Protein AF-A0A7X8FH11-F1 (afdb_monomer_lite)

pLDDT: mean 89.82, std 6.04, range [62.84, 95.81]

Sequence (70 aa):
MKFPTVLYRRDTYIERIKPFMHTPIVKVMIGHRRVGKSYILYQLIDEIRNNEHDANIIYINKEDIAYVDI

Radius of gyration: 13.04 Å; chains: 1; bounding box: 30×27×35 Å

Secondary structure (DSSP, 8-state):
----S-----HHHHHHHGGGTTSSPPP-----TTSSHHHHHHHHHHHHHHH-TT-------TTSGGGTT-

Foldseek 3Di:
DPQDPDQDDPVVVVVVCVVVPPPPDDDDDDDDPPPCPVSVVSVVVVVCCVVPVPDDDDDDDCVDPVNVVD

Structure (mmCIF, N/CA/C/O backbone):
data_AF-A0A7X8FH11-F1
#
_entry.id   AF-A0A7X8FH11-F1
#
loop_
_atom_site.group_PDB
_atom_site.id
_atom_site.type_symbol
_atom_site.label_atom_id
_atom_site.label_alt_id
_atom_site.label_comp_id
_atom_site.label_asym_id
_atom_site.label_entity_id
_atom_site.label_seq_id
_atom_site.pdbx_PDB_ins_code
_atom_site.Cartn_x
_atom_site.Cartn_y
_atom_site.Cartn_z
_atom_site.occupancy
_atom_site.B_iso_or_equiv
_atom_site.auth_seq_id
_atom_site.auth_comp_id
_atom_site.auth_asym_id
_atom_site.auth_atom_id
_atom_site.pdbx_PDB_model_num
ATOM 1 N N . MET A 1 1 ? -3.372 -10.555 -10.357 1.00 62.84 1 MET A N 1
ATOM 2 C CA . MET A 1 1 ? -2.404 -9.676 -9.659 1.00 62.84 1 MET A CA 1
ATOM 3 C C . MET A 1 1 ? -1.223 -10.524 -9.201 1.00 62.84 1 MET A C 1
ATOM 5 O O . MET A 1 1 ? -1.442 -11.451 -8.434 1.00 62.84 1 MET A O 1
ATOM 9 N N . LYS A 1 2 ? 0.002 -10.281 -9.689 1.00 68.75 2 LYS A N 1
ATOM 10 C CA . LYS A 1 2 ? 1.197 -10.984 -9.187 1.00 68.75 2 LYS A CA 1
ATOM 11 C C . LYS A 1 2 ? 1.645 -10.325 -7.881 1.00 68.75 2 LYS A C 1
ATOM 13 O O . LYS A 1 2 ? 2.406 -9.364 -7.906 1.00 68.75 2 LYS A O 1
ATOM 18 N N . PHE A 1 3 ? 1.107 -10.792 -6.759 1.00 80.38 3 PHE A N 1
ATOM 19 C CA . PHE A 1 3 ? 1.532 -10.344 -5.433 1.00 80.38 3 PHE A CA 1
ATOM 20 C C . PHE A 1 3 ? 2.817 -11.086 -5.033 1.00 80.38 3 PHE A C 1
ATOM 22 O O . PHE A 1 3 ? 2.925 -12.281 -5.316 1.00 80.38 3 PHE A O 1
ATOM 29 N N . PRO A 1 4 ? 3.815 -10.418 -4.4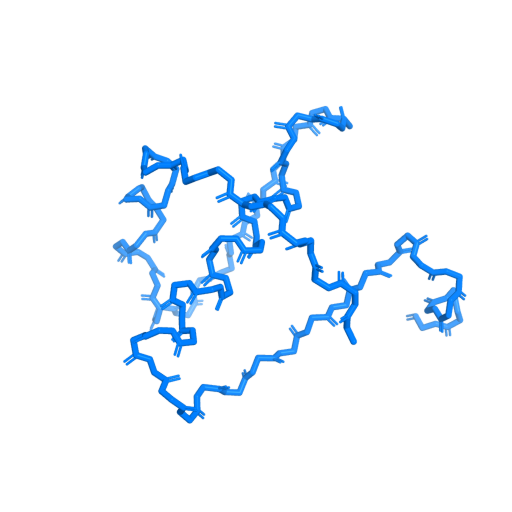32 1.00 85.19 4 PRO A N 1
ATOM 30 C CA . PRO A 1 4 ? 5.029 -11.096 -3.996 1.00 85.19 4 PRO A CA 1
ATOM 31 C C . PRO A 1 4 ? 4.728 -12.083 -2.860 1.00 85.19 4 PRO A C 1
ATOM 33 O O . PRO A 1 4 ? 4.013 -11.748 -1.921 1.00 85.19 4 PRO A O 1
ATOM 36 N N . THR A 1 5 ? 5.318 -13.279 -2.926 1.00 81.56 5 THR A N 1
ATOM 37 C CA . THR A 1 5 ? 5.152 -14.339 -1.913 1.00 81.56 5 THR A CA 1
ATOM 38 C C . THR A 1 5 ? 5.775 -13.976 -0.565 1.00 81.56 5 THR A C 1
ATOM 40 O O . THR A 1 5 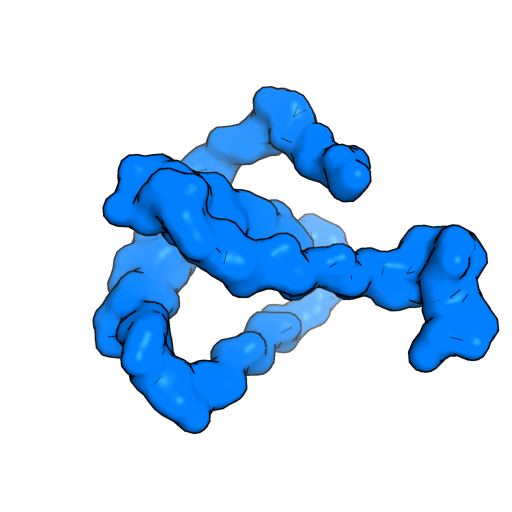? 5.322 -14.444 0.471 1.00 81.56 5 THR A O 1
ATOM 43 N N . VAL A 1 6 ? 6.825 -13.149 -0.574 1.00 84.06 6 VAL A N 1
ATOM 44 C CA . VAL A 1 6 ? 7.531 -12.713 0.636 1.00 84.06 6 VAL A CA 1
ATOM 45 C C . VAL A 1 6 ? 7.433 -11.199 0.765 1.00 84.06 6 VAL A C 1
ATOM 47 O O . VAL A 1 6 ? 7.893 -10.451 -0.104 1.00 84.06 6 VAL A O 1
ATOM 50 N N . LEU A 1 7 ? 6.859 -10.757 1.881 1.00 85.94 7 LEU A N 1
ATOM 51 C CA . LEU A 1 7 ? 6.689 -9.361 2.261 1.00 85.94 7 LEU A CA 1
ATOM 52 C C . LEU A 1 7 ? 7.270 -9.147 3.658 1.00 85.94 7 LEU A C 1
ATOM 54 O O . LEU A 1 7 ? 6.659 -9.489 4.663 1.00 85.94 7 LEU A O 1
ATOM 58 N N . TYR A 1 8 ? 8.466 -8.564 3.724 1.00 87.44 8 TYR A N 1
ATOM 59 C CA . TYR A 1 8 ? 9.061 -8.159 4.997 1.00 87.44 8 TYR A CA 1
ATOM 60 C C . TYR A 1 8 ? 8.428 -6.856 5.469 1.00 87.44 8 TYR A C 1
ATOM 62 O O . TYR A 1 8 ? 8.576 -5.825 4.801 1.00 87.44 8 TYR A O 1
ATOM 70 N N . ARG A 1 9 ? 7.733 -6.899 6.608 1.00 86.00 9 ARG A N 1
ATOM 71 C CA . ARG A 1 9 ? 7.039 -5.737 7.167 1.00 86.00 9 ARG A CA 1
ATOM 72 C C . ARG A 1 9 ? 8.017 -4.598 7.455 1.00 86.00 9 ARG A C 1
ATOM 74 O O . ARG A 1 9 ? 9.098 -4.804 8.003 1.00 86.00 9 ARG A O 1
ATOM 81 N N . ARG A 1 10 ? 7.646 -3.391 7.032 1.00 87.06 10 ARG A N 1
ATOM 82 C CA . ARG A 1 10 ? 8.387 -2.152 7.277 1.00 87.06 10 ARG A CA 1
ATOM 83 C C . ARG A 1 10 ? 7.517 -1.197 8.083 1.00 87.06 10 ARG A C 1
ATOM 85 O O . ARG A 1 10 ? 7.073 -0.167 7.569 1.00 87.06 10 ARG A O 1
ATOM 92 N N . ASP A 1 11 ? 7.305 -1.548 9.345 1.00 89.56 11 ASP A N 1
ATOM 93 C CA . ASP A 1 11 ? 6.330 -0.901 10.230 1.00 89.56 11 ASP A CA 1
ATOM 94 C C . ASP A 1 11 ? 6.502 0.618 10.280 1.00 89.56 11 ASP A C 1
ATOM 96 O O . ASP A 1 11 ? 5.531 1.352 10.167 1.00 89.56 11 ASP A O 1
ATOM 100 N N . THR A 1 12 ? 7.738 1.125 10.293 1.00 92.69 12 THR A N 1
ATOM 101 C CA . THR A 1 12 ? 8.003 2.573 10.299 1.00 92.69 12 THR A CA 1
ATOM 102 C C . THR A 1 12 ? 7.324 3.332 9.153 1.00 92.69 12 THR A C 1
ATOM 104 O O . THR A 1 12 ? 6.884 4.461 9.353 1.00 92.69 12 THR A O 1
ATOM 107 N N . TYR A 1 13 ? 7.243 2.759 7.949 1.00 91.94 13 TYR A N 1
ATOM 108 C CA . TYR A 1 13 ? 6.574 3.420 6.823 1.00 91.94 13 TYR A CA 1
ATOM 109 C C . TYR A 1 13 ? 5.057 3.272 6.913 1.00 91.94 13 TYR A C 1
ATOM 111 O O . TYR A 1 13 ? 4.342 4.231 6.639 1.00 91.94 13 TYR A O 1
ATOM 119 N N . ILE A 1 14 ? 4.576 2.095 7.313 1.00 91.88 14 ILE A N 1
ATOM 120 C CA . ILE A 1 14 ? 3.144 1.809 7.435 1.00 91.88 14 ILE A CA 1
ATOM 121 C C . ILE A 1 14 ? 2.518 2.673 8.529 1.00 91.88 14 ILE A C 1
ATOM 123 O O . ILE A 1 14 ? 1.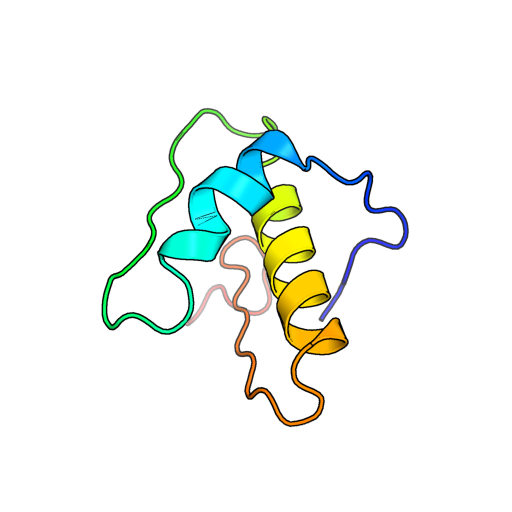544 3.369 8.263 1.00 91.88 14 ILE A O 1
ATOM 127 N N . GLU A 1 15 ? 3.133 2.736 9.707 1.00 93.94 15 GLU A N 1
ATOM 128 C CA . GLU A 1 15 ? 2.662 3.543 10.837 1.00 93.94 15 GLU A CA 1
ATOM 129 C C . GLU A 1 15 ? 2.688 5.049 10.540 1.00 93.94 15 GLU A C 1
ATOM 131 O O . GLU A 1 15 ? 1.858 5.797 11.044 1.00 93.94 15 GLU A O 1
ATOM 136 N N . ARG A 1 16 ? 3.583 5.517 9.660 1.00 93.31 16 ARG A N 1
ATOM 137 C CA . ARG A 1 16 ? 3.561 6.913 9.187 1.00 93.31 16 ARG A CA 1
ATOM 138 C C . ARG A 1 16 ? 2.411 7.203 8.225 1.00 93.31 16 ARG A C 1
ATOM 140 O O . ARG A 1 16 ? 1.976 8.346 8.143 1.00 93.31 16 ARG A O 1
ATOM 147 N N . ILE A 1 17 ? 1.952 6.206 7.468 1.00 93.62 17 ILE A N 1
ATOM 148 C CA . ILE A 1 17 ? 0.899 6.363 6.454 1.00 93.62 17 ILE A CA 1
ATOM 149 C C . ILE A 1 17 ? -0.490 6.111 7.057 1.00 93.62 17 ILE A C 1
ATOM 151 O O . ILE A 1 17 ? -1.441 6.790 6.673 1.00 93.62 17 ILE A O 1
ATOM 155 N N . LYS A 1 18 ? -0.600 5.193 8.027 1.00 91.81 18 LYS A N 1
ATOM 156 C CA . LYS A 1 18 ? -1.841 4.797 8.714 1.00 91.81 18 LYS A CA 1
ATOM 157 C C . LYS A 1 18 ? -2.738 5.963 9.153 1.00 91.81 18 LYS A C 1
ATOM 159 O O . LYS A 1 18 ? -3.915 5.915 8.810 1.00 91.81 18 LYS A O 1
ATOM 164 N N . PRO A 1 19 ? -2.233 7.032 9.804 1.00 94.38 19 PRO A N 1
ATOM 165 C CA . PRO A 1 19 ? -3.067 8.160 10.235 1.00 94.38 19 PRO A CA 1
ATOM 166 C C . PRO A 1 19 ? -3.791 8.874 9.090 1.00 94.38 19 PRO A C 1
ATOM 168 O O . PRO A 1 19 ? -4.772 9.576 9.305 1.00 94.38 19 PRO A O 1
ATOM 171 N N . PHE A 1 20 ? -3.292 8.711 7.866 1.00 93.88 20 PHE A N 1
ATOM 172 C CA . PHE A 1 20 ? -3.830 9.337 6.671 1.00 93.88 20 PHE A CA 1
ATOM 173 C C . PHE A 1 20 ? -4.660 8.374 5.814 1.00 93.88 20 PHE A C 1
ATOM 175 O O . PHE A 1 20 ? -5.167 8.771 4.760 1.00 93.88 20 PHE A O 1
ATOM 182 N N . MET A 1 21 ? -4.804 7.111 6.212 1.00 91.12 21 MET A N 1
ATOM 183 C CA . MET A 1 21 ? -5.701 6.163 5.548 1.00 91.12 21 MET A CA 1
ATOM 184 C C . MET A 1 21 ? -7.159 6.617 5.702 1.00 91.12 21 MET A C 1
ATOM 186 O O . MET A 1 21 ? -7.484 7.362 6.619 1.00 91.12 21 MET A O 1
ATOM 190 N N . HIS A 1 22 ? -8.028 6.243 4.759 1.00 89.06 22 HIS A N 1
ATOM 191 C CA . HIS A 1 22 ? -9.454 6.639 4.735 1.00 89.06 22 HIS A CA 1
ATOM 192 C C . HIS A 1 22 ? -9.736 8.149 4.676 1.00 89.06 22 HIS A C 1
ATOM 194 O O . HIS A 1 22 ? -10.875 8.582 4.816 1.00 89.06 22 HIS A O 1
ATOM 200 N N . THR A 1 23 ? -8.717 8.967 4.414 1.00 93.31 23 THR A N 1
ATOM 201 C CA . THR A 1 23 ? -8.884 10.397 4.136 1.00 93.31 23 THR A CA 1
ATOM 202 C C . THR A 1 23 ? -8.886 10.652 2.625 1.00 93.31 23 THR A C 1
ATOM 204 O O . THR A 1 23 ? -8.205 9.923 1.888 1.00 93.31 23 THR A O 1
ATOM 207 N N . PRO A 1 24 ? -9.570 11.707 2.137 1.00 93.88 24 PRO A N 1
ATOM 208 C CA . PRO A 1 24 ? -9.640 12.061 0.715 1.00 93.88 24 PRO A CA 1
ATOM 209 C C . PRO A 1 24 ? -8.336 12.689 0.183 1.00 93.88 24 PRO A C 1
ATOM 211 O O . PRO A 1 24 ? -8.359 13.543 -0.698 1.00 93.88 24 PRO A O 1
ATOM 214 N N . ILE A 1 25 ? -7.181 12.294 0.728 1.00 94.25 25 ILE A N 1
ATOM 215 C CA . ILE A 1 25 ? -5.867 12.761 0.285 1.00 94.25 25 ILE A CA 1
ATOM 216 C C . ILE A 1 25 ? -5.194 11.700 -0.582 1.00 94.25 25 ILE A C 1
ATOM 218 O O . ILE A 1 25 ? -5.252 10.500 -0.286 1.00 94.25 25 ILE A O 1
ATOM 222 N N . VAL A 1 26 ? -4.485 12.156 -1.612 1.00 94.81 26 VAL A N 1
ATOM 223 C CA . VAL A 1 26 ? -3.641 11.316 -2.468 1.00 94.81 26 VAL A CA 1
ATOM 224 C C . VAL A 1 26 ? -2.260 11.178 -1.831 1.00 94.81 26 VAL A C 1
ATOM 226 O O . VAL A 1 26 ? -1.638 12.171 -1.458 1.00 94.81 26 VAL A O 1
ATOM 229 N N . LYS A 1 27 ? -1.761 9.944 -1.711 1.00 93.69 27 LYS A N 1
ATOM 230 C CA . LYS A 1 27 ? -0.440 9.653 -1.141 1.00 93.69 27 LYS A CA 1
ATOM 231 C C . LYS A 1 27 ? 0.531 9.386 -2.284 1.00 93.69 27 LYS A C 1
ATOM 233 O O . LYS A 1 27 ? 0.357 8.424 -3.029 1.00 93.69 27 LYS A O 1
ATOM 238 N N . VAL A 1 28 ? 1.554 10.225 -2.418 1.00 94.88 28 VAL A N 1
ATOM 239 C CA . VAL A 1 28 ? 2.559 10.109 -3.483 1.00 94.88 28 VAL A CA 1
ATOM 240 C C . VAL A 1 28 ? 3.880 9.620 -2.892 1.00 94.88 28 VAL A C 1
ATOM 242 O O . VAL A 1 28 ? 4.464 10.270 -2.029 1.00 94.88 28 VAL A O 1
ATOM 245 N N . MET A 1 29 ? 4.366 8.470 -3.364 1.00 93.38 29 MET A N 1
ATOM 246 C CA . MET A 1 29 ? 5.644 7.890 -2.942 1.00 93.38 29 MET A CA 1
ATOM 247 C C . MET A 1 29 ? 6.732 8.131 -3.991 1.00 93.38 29 MET A C 1
ATOM 249 O O . MET A 1 29 ? 6.708 7.536 -5.068 1.00 93.38 29 MET A O 1
ATOM 253 N N . ILE A 1 30 ? 7.730 8.945 -3.653 1.00 94.62 30 ILE A N 1
ATOM 254 C CA . ILE A 1 30 ? 8.862 9.269 -4.535 1.00 94.62 30 ILE A CA 1
ATOM 255 C C . ILE A 1 30 ? 10.162 8.584 -4.092 1.00 94.62 30 ILE A C 1
ATOM 257 O O . ILE A 1 30 ? 10.265 8.055 -2.987 1.00 94.62 30 ILE A O 1
ATOM 261 N N . GLY A 1 31 ? 11.164 8.571 -4.975 1.00 94.00 31 GLY A N 1
ATOM 262 C CA . GLY A 1 31 ? 12.516 8.074 -4.688 1.00 94.00 31 GLY A CA 1
ATOM 263 C C . GLY A 1 31 ? 13.103 7.228 -5.817 1.00 94.00 31 GLY A C 1
ATOM 264 O O . GLY A 1 31 ? 12.426 6.923 -6.801 1.00 94.00 31 GLY A O 1
ATOM 265 N N . HIS A 1 32 ? 14.351 6.788 -5.661 1.00 95.81 32 HIS A N 1
ATOM 266 C CA . HIS A 1 32 ? 15.081 6.042 -6.693 1.00 95.81 32 HIS A CA 1
ATOM 267 C C . HIS A 1 32 ? 14.455 4.667 -7.027 1.00 95.81 32 HIS A C 1
ATOM 269 O O . HIS A 1 32 ? 13.707 4.087 -6.228 1.00 95.81 32 HIS A O 1
ATOM 275 N N . ARG A 1 33 ? 14.719 4.123 -8.227 1.00 91.69 33 ARG A N 1
ATOM 276 C CA . ARG A 1 33 ? 14.277 2.769 -8.625 1.00 91.69 33 ARG A CA 1
ATOM 277 C C . ARG A 1 33 ? 14.847 1.737 -7.633 1.00 91.69 33 ARG A C 1
ATOM 279 O O . ARG A 1 33 ? 15.916 1.934 -7.078 1.00 91.69 33 ARG A O 1
ATOM 286 N N . ARG A 1 34 ? 14.118 0.644 -7.378 1.00 90.81 34 ARG A N 1
ATOM 287 C CA . ARG A 1 34 ? 14.527 -0.468 -6.482 1.00 90.81 34 ARG A CA 1
ATOM 288 C C . ARG A 1 34 ? 14.662 -0.177 -4.972 1.00 90.81 34 ARG A C 1
ATOM 290 O O . ARG A 1 34 ? 14.961 -1.102 -4.234 1.00 90.81 34 ARG A O 1
ATOM 297 N N . VAL A 1 35 ? 14.310 1.007 -4.461 1.00 92.31 35 VAL A N 1
ATOM 298 C CA . VAL A 1 35 ? 14.315 1.274 -2.993 1.00 92.31 35 VAL A CA 1
ATOM 299 C C . VAL A 1 35 ? 13.159 0.610 -2.209 1.00 92.31 35 VAL A C 1
ATOM 301 O O . VAL A 1 35 ? 13.067 0.709 -0.985 1.00 92.31 35 VAL A O 1
ATOM 304 N N . GLY A 1 36 ? 12.254 -0.086 -2.907 1.00 91.38 36 GLY A N 1
ATOM 305 C CA . GLY A 1 36 ? 11.143 -0.825 -2.293 1.00 91.38 36 GLY A CA 1
ATOM 306 C C . GLY A 1 36 ? 9.820 -0.061 -2.193 1.00 91.38 36 GLY A C 1
ATOM 307 O O . GLY A 1 36 ? 8.952 -0.468 -1.431 1.00 91.38 36 GLY A O 1
ATOM 308 N N . LYS A 1 37 ? 9.623 1.009 -2.975 1.00 93.31 37 LYS A N 1
ATOM 309 C CA . LYS A 1 37 ? 8.351 1.762 -3.001 1.00 93.31 37 LYS A CA 1
ATOM 310 C C . LYS A 1 37 ? 7.146 0.867 -3.323 1.00 93.31 37 LYS A C 1
ATOM 312 O O . LYS A 1 37 ? 6.184 0.855 -2.567 1.00 93.31 37 LYS A O 1
ATOM 317 N N . SER A 1 38 ? 7.236 0.048 -4.376 1.00 92.94 38 SER A N 1
ATOM 318 C CA . SER A 1 38 ? 6.176 -0.908 -4.738 1.00 92.94 38 SER A CA 1
ATOM 319 C C . SER A 1 38 ? 5.918 -1.941 -3.637 1.00 92.94 38 SER A C 1
ATOM 321 O O . SER A 1 38 ? 4.788 -2.366 -3.456 1.00 92.94 38 SER A O 1
ATOM 323 N N . TYR A 1 39 ? 6.945 -2.306 -2.861 1.00 93.44 39 TYR A N 1
ATOM 324 C CA . TYR A 1 39 ? 6.785 -3.221 -1.728 1.00 93.44 39 TYR A CA 1
ATOM 325 C C . TYR A 1 39 ? 6.031 -2.581 -0.565 1.00 93.44 39 TYR A C 1
ATOM 327 O O . TYR A 1 39 ? 5.201 -3.251 0.033 1.00 93.44 39 TYR A O 1
ATOM 335 N N . ILE A 1 40 ? 6.259 -1.298 -0.271 1.00 93.19 40 ILE A N 1
ATOM 336 C CA . ILE A 1 40 ? 5.449 -0.576 0.723 1.00 93.19 40 ILE A CA 1
ATOM 337 C C . ILE A 1 40 ? 3.988 -0.507 0.257 1.00 93.19 40 ILE A C 1
ATOM 339 O O . ILE A 1 40 ? 3.089 -0.743 1.054 1.00 93.19 40 ILE A O 1
ATOM 343 N N . LEU A 1 41 ? 3.743 -0.273 -1.038 1.00 93.56 41 LEU A N 1
ATOM 344 C CA . LEU A 1 41 ? 2.389 -0.301 -1.599 1.00 93.56 41 LEU A CA 1
ATOM 345 C C . LEU A 1 41 ? 1.712 -1.670 -1.414 1.00 93.56 41 LEU A C 1
ATOM 347 O O . LEU A 1 41 ? 0.557 -1.726 -1.007 1.00 93.56 41 LEU A O 1
ATOM 351 N N . TYR A 1 42 ? 2.428 -2.773 -1.652 1.00 94.38 42 TYR A N 1
ATOM 352 C CA . TYR A 1 42 ? 1.908 -4.116 -1.378 1.00 94.38 42 TYR A CA 1
ATOM 353 C C . TYR A 1 42 ? 1.619 -4.341 0.110 1.00 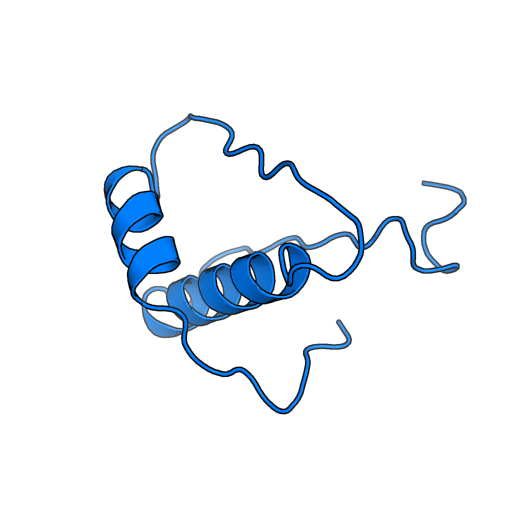94.38 42 TYR A C 1
ATOM 355 O O . TYR A 1 42 ? 0.589 -4.915 0.434 1.00 94.38 42 TYR A O 1
ATOM 363 N N . GLN A 1 43 ? 2.468 -3.851 1.017 1.00 93.19 43 GLN A N 1
ATOM 364 C CA . GLN A 1 43 ? 2.211 -3.944 2.461 1.00 93.19 43 GLN A CA 1
ATOM 365 C C . GLN A 1 43 ? 0.959 -3.171 2.876 1.00 93.19 43 GLN A C 1
ATOM 367 O O . GLN A 1 43 ? 0.199 -3.659 3.699 1.00 93.19 43 GLN A O 1
ATOM 372 N N . LEU A 1 44 ? 0.715 -1.995 2.292 1.00 93.00 44 LEU A N 1
ATOM 373 C CA . LEU A 1 44 ? -0.513 -1.237 2.543 1.00 93.00 44 LEU A CA 1
ATOM 374 C C . LEU A 1 44 ? -1.748 -1.979 2.024 1.00 93.00 44 LEU A C 1
ATOM 376 O O . LEU A 1 44 ? -2.762 -2.015 2.705 1.00 93.00 44 LEU A O 1
ATOM 380 N N . ILE A 1 45 ? -1.663 -2.595 0.842 1.00 92.81 45 ILE A N 1
ATOM 381 C CA . ILE A 1 45 ? -2.750 -3.422 0.296 1.00 92.81 45 ILE A CA 1
ATOM 382 C C . ILE A 1 45 ? -3.037 -4.619 1.209 1.00 92.81 45 ILE A C 1
ATOM 384 O O . ILE A 1 45 ? -4.200 -4.931 1.449 1.00 92.81 45 ILE A O 1
ATOM 388 N N . ASP A 1 46 ? -1.993 -5.276 1.712 1.00 92.19 46 ASP A N 1
ATOM 389 C CA . ASP A 1 46 ? -2.117 -6.388 2.655 1.00 92.19 46 ASP A CA 1
ATOM 390 C C . ASP A 1 46 ? -2.750 -5.935 3.979 1.00 92.19 46 ASP A C 1
ATOM 392 O O . ASP A 1 46 ? -3.702 -6.545 4.452 1.00 92.19 46 ASP A O 1
ATOM 396 N N . GLU A 1 47 ? -2.309 -4.795 4.520 1.00 92.00 47 GLU A N 1
ATOM 397 C CA . GLU A 1 47 ? -2.895 -4.186 5.717 1.00 92.00 47 GLU A CA 1
ATOM 398 C C . GLU A 1 47 ? -4.391 -3.890 5.527 1.00 92.00 47 GLU A C 1
ATOM 400 O O . GLU A 1 47 ? -5.186 -4.241 6.393 1.00 92.00 47 GLU A O 1
ATOM 405 N N . ILE A 1 48 ? -4.798 -3.306 4.392 1.00 93.00 48 ILE A N 1
ATOM 406 C CA . ILE A 1 48 ? -6.216 -3.037 4.100 1.00 93.00 48 ILE A CA 1
ATOM 407 C C . ILE A 1 48 ? -7.001 -4.351 4.040 1.00 93.00 48 ILE A C 1
ATOM 409 O O . ILE A 1 48 ? -8.024 -4.473 4.698 1.00 93.00 48 ILE A O 1
ATOM 413 N N . ARG A 1 49 ? -6.512 -5.366 3.316 1.00 91.44 49 ARG A N 1
ATOM 414 C CA . ARG A 1 49 ? -7.195 -6.670 3.211 1.00 91.44 49 ARG A CA 1
ATOM 415 C C . ARG A 1 49 ? -7.370 -7.372 4.555 1.00 91.44 49 ARG A C 1
ATOM 417 O O . ARG A 1 49 ? -8.358 -8.074 4.745 1.00 91.44 49 ARG A O 1
ATOM 424 N N . ASN A 1 50 ? -6.407 -7.201 5.459 1.00 91.19 50 ASN A N 1
ATOM 425 C CA . ASN A 1 50 ? -6.435 -7.810 6.785 1.00 91.19 50 ASN A CA 1
ATOM 426 C C . ASN A 1 50 ? -7.401 -7.099 7.746 1.00 91.19 50 ASN A C 1
ATOM 428 O O . ASN A 1 50 ? -7.901 -7.740 8.665 1.00 91.19 50 ASN A O 1
ATOM 432 N N . ASN A 1 51 ? -7.658 -5.802 7.554 1.00 91.75 51 ASN A N 1
ATOM 433 C CA . ASN A 1 51 ? -8.548 -5.017 8.419 1.00 91.75 51 ASN A CA 1
ATOM 434 C C . ASN A 1 51 ? -9.963 -4.844 7.832 1.00 91.75 51 ASN A C 1
ATOM 436 O O . ASN A 1 51 ? -10.921 -4.669 8.581 1.00 91.75 51 ASN A O 1
ATOM 440 N N . GLU A 1 52 ? -10.106 -4.910 6.507 1.00 93.62 52 GLU A N 1
ATOM 441 C CA . GLU A 1 52 ? -11.345 -4.661 5.767 1.00 93.62 52 GLU A CA 1
ATOM 442 C C . GLU A 1 52 ? -11.565 -5.749 4.710 1.00 93.62 52 GLU A C 1
ATOM 444 O O . GLU A 1 52 ? -11.073 -5.672 3.581 1.00 93.62 52 GLU A O 1
ATOM 449 N N . HIS A 1 53 ? -12.348 -6.767 5.068 1.00 89.38 53 HIS A N 1
ATOM 450 C CA . HIS A 1 53 ? -12.607 -7.915 4.193 1.00 89.38 53 HIS A CA 1
ATOM 451 C C . HIS A 1 53 ? -13.303 -7.548 2.871 1.00 89.38 53 HIS A C 1
ATOM 453 O O . HIS A 1 53 ? -13.045 -8.192 1.856 1.00 89.38 53 HIS A O 1
ATOM 459 N N . ASP A 1 54 ? -14.113 -6.485 2.866 1.00 93.06 54 ASP A N 1
ATOM 460 C CA . ASP A 1 54 ? -14.888 -6.038 1.699 1.00 93.06 54 ASP A CA 1
ATOM 461 C C . ASP A 1 54 ? -14.242 -4.852 0.956 1.00 93.06 54 ASP A C 1
ATOM 463 O O . ASP A 1 54 ? -14.875 -4.208 0.115 1.00 93.06 54 ASP A O 1
ATOM 467 N N . ALA A 1 55 ? -12.979 -4.525 1.256 1.00 93.44 55 ALA A N 1
ATOM 468 C CA . ALA A 1 55 ? -12.300 -3.399 0.625 1.00 93.44 55 ALA A CA 1
ATOM 469 C C . ALA A 1 55 ? -12.149 -3.593 -0.893 1.00 93.44 55 ALA A C 1
ATOM 471 O O . ALA A 1 55 ? -11.529 -4.547 -1.375 1.00 93.44 55 ALA A O 1
ATOM 472 N N . ASN A 1 56 ? -12.642 -2.623 -1.667 1.00 93.75 56 ASN A N 1
ATOM 473 C CA . ASN A 1 56 ? -12.458 -2.600 -3.114 1.00 93.75 56 ASN A CA 1
ATOM 474 C C . ASN A 1 56 ? -11.076 -2.029 -3.476 1.00 93.75 56 ASN A C 1
ATOM 476 O O . ASN A 1 56 ? -10.863 -0.815 -3.460 1.00 93.75 56 ASN A O 1
ATOM 480 N N . ILE A 1 57 ? -10.129 -2.908 -3.808 1.00 92.81 57 ILE A N 1
ATOM 481 C CA . ILE A 1 57 ? -8.739 -2.537 -4.092 1.00 92.81 57 ILE A CA 1
ATOM 482 C C . ILE A 1 57 ? -8.446 -2.687 -5.584 1.00 92.81 57 ILE A C 1
ATOM 484 O O . ILE A 1 57 ? -8.364 -3.799 -6.108 1.00 92.81 57 ILE A O 1
ATOM 488 N N . ILE A 1 58 ? -8.182 -1.560 -6.248 1.00 92.38 58 ILE A N 1
ATOM 489 C CA . ILE A 1 58 ? -7.715 -1.515 -7.636 1.00 92.38 58 ILE A CA 1
ATOM 490 C C . ILE A 1 58 ? -6.215 -1.226 -7.637 1.00 92.38 58 ILE A C 1
ATOM 492 O O . ILE A 1 58 ? -5.759 -0.212 -7.112 1.00 92.38 58 ILE A O 1
ATOM 496 N N . TYR A 1 59 ? -5.440 -2.116 -8.252 1.00 91.88 59 TYR A N 1
ATOM 497 C CA . TYR A 1 59 ? -4.000 -1.954 -8.420 1.00 91.88 59 TYR A CA 1
ATOM 498 C C . TYR A 1 59 ? -3.621 -2.048 -9.892 1.00 91.88 59 TYR A C 1
ATOM 500 O O . TYR A 1 59 ? -3.989 -3.004 -10.572 1.00 91.88 59 TYR A O 1
ATOM 508 N N . ILE A 1 60 ? -2.826 -1.082 -10.351 1.00 90.25 60 ILE A N 1
ATOM 509 C CA . ILE A 1 60 ? -2.352 -0.993 -11.731 1.00 90.25 60 ILE A CA 1
ATOM 510 C C . ILE A 1 60 ? -0.827 -0.897 -11.706 1.00 90.25 60 ILE A C 1
ATOM 512 O O . ILE A 1 60 ? -0.264 0.037 -11.132 1.00 90.25 60 ILE A O 1
ATOM 516 N N . ASN A 1 61 ? -0.154 -1.856 -12.341 1.00 89.62 61 ASN A N 1
ATOM 517 C CA . ASN A 1 61 ? 1.288 -1.806 -12.555 1.00 89.62 61 ASN A CA 1
ATOM 518 C C . ASN A 1 61 ? 1.586 -1.291 -13.965 1.00 89.62 61 ASN A C 1
ATOM 520 O O . ASN A 1 61 ? 1.519 -2.054 -14.922 1.00 89.62 61 ASN A O 1
ATOM 524 N N . LYS A 1 62 ? 1.971 -0.019 -14.089 1.00 88.31 62 LYS A N 1
ATOM 525 C CA . LYS A 1 62 ? 2.336 0.585 -15.382 1.00 88.31 62 LYS A CA 1
ATOM 526 C C . LYS A 1 62 ? 3.670 0.082 -15.964 1.00 88.31 62 LYS A C 1
ATOM 528 O O . LYS A 1 62 ? 3.993 0.427 -17.089 1.00 88.31 62 LYS A O 1
ATOM 53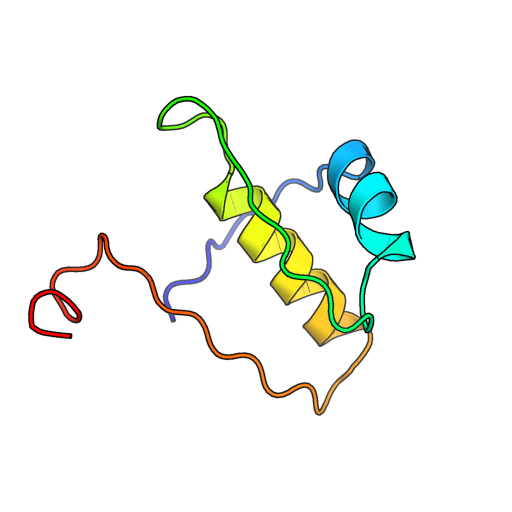3 N N . GLU A 1 63 ? 4.454 -0.715 -15.228 1.00 86.00 63 GLU A N 1
ATOM 534 C CA . GLU A 1 63 ? 5.635 -1.401 -15.789 1.00 86.00 63 GLU A CA 1
ATOM 535 C C . GLU A 1 63 ? 5.293 -2.770 -16.404 1.00 86.00 63 GLU A C 1
ATOM 537 O O . GLU A 1 63 ? 6.162 -3.409 -16.995 1.00 86.00 63 GLU A O 1
ATOM 542 N N . ASP A 1 64 ? 4.063 -3.261 -16.229 1.00 86.88 64 ASP A N 1
ATOM 543 C CA . ASP A 1 64 ? 3.626 -4.534 -16.798 1.00 86.88 64 ASP A CA 1
ATOM 544 C C . ASP A 1 64 ? 3.126 -4.323 -18.235 1.00 86.88 64 ASP A C 1
ATOM 546 O O . ASP A 1 64 ? 2.300 -3.449 -18.500 1.00 86.88 64 ASP A O 1
ATOM 550 N N . ILE A 1 65 ? 3.646 -5.142 -19.157 1.00 85.88 65 ILE A N 1
ATOM 551 C CA . ILE A 1 65 ? 3.398 -5.065 -20.604 1.00 85.88 65 ILE A CA 1
ATOM 552 C C . ILE A 1 65 ? 1.898 -5.147 -20.909 1.00 85.88 65 ILE A C 1
ATOM 554 O O . ILE A 1 65 ? 1.422 -4.525 -21.853 1.00 85.88 65 ILE A O 1
ATOM 558 N N . ALA A 1 66 ? 1.140 -5.862 -20.073 1.00 84.50 66 ALA A N 1
ATOM 559 C CA . ALA A 1 66 ? -0.306 -5.988 -20.215 1.00 84.50 66 ALA A CA 1
ATOM 560 C C . ALA A 1 66 ? -1.071 -4.651 -20.110 1.00 84.50 66 ALA A C 1
ATOM 562 O O . ALA A 1 66 ? -2.243 -4.605 -20.472 1.00 84.50 66 ALA A O 1
ATOM 563 N N . TYR A 1 67 ? -0.439 -3.580 -19.616 1.00 84.25 67 TYR A N 1
ATOM 564 C CA . TYR A 1 67 ? -1.058 -2.263 -19.424 1.00 84.25 67 TYR A CA 1
ATOM 565 C C . TYR A 1 67 ? -0.356 -1.154 -20.217 1.00 84.25 67 TYR A C 1
ATOM 567 O O . TYR A 1 67 ? -0.461 0.008 -19.837 1.00 84.25 67 TYR A O 1
ATOM 575 N N . VAL A 1 68 ? 0.380 -1.497 -21.280 1.00 82.06 68 VAL A N 1
ATOM 576 C CA . VAL A 1 68 ? 1.096 -0.515 -22.118 1.00 82.06 68 VAL A CA 1
ATOM 577 C C . VAL A 1 68 ? 0.137 0.424 -22.851 1.00 82.06 68 VAL A C 1
ATOM 579 O O . VAL A 1 68 ? 0.434 1.608 -22.979 1.00 82.06 68 VAL A O 1
ATOM 582 N N . ASP A 1 69 ? -1.016 -0.090 -23.281 1.00 81.69 69 ASP A N 1
ATOM 583 C CA . ASP A 1 69 ? -1.997 0.652 -24.088 1.00 81.69 69 ASP A CA 1
ATOM 584 C C . ASP A 1 69 ? -3.094 1.342 -23.250 1.00 81.69 69 ASP A C 1
ATOM 586 O O . ASP A 1 69 ? -4.039 1.912 -23.796 1.00 81.69 69 ASP A O 1
ATOM 590 N N . ILE A 1 70 ? -2.982 1.280 -21.917 1.00 70.69 70 ILE A N 1
ATOM 591 C CA . ILE A 1 70 ? -3.836 1.982 -20.939 1.00 70.69 70 ILE A CA 1
ATOM 592 C C . ILE A 1 70 ? -3.021 3.124 -20.342 1.00 70.69 70 ILE A C 1
ATOM 594 O O . ILE A 1 70 ? -3.590 4.1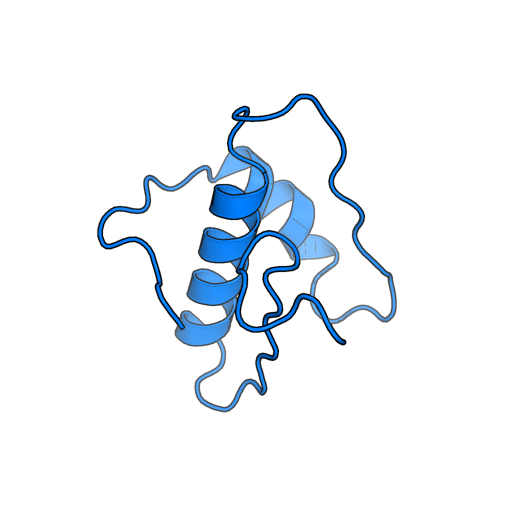36 -19.878 1.00 70.69 70 ILE A O 1
#